Protein AF-A0A401T8Q0-F1 (afdb_monomer_lite)

Secondary structure (DSSP, 8-state):
-------------GGG------TTHHHHHTT--HHHHHHHH--TT--SS---S--SS-SS--SSHHHHHHHHHHHHHHHHHTTSSPP-----TTTTSTTS-HHHHHHHHHHHHHHHHHTT-------

InterPro domains:
  IPR038185 MyTH4 domain superfamily [G3DSA:1.25.40.530] (26-125)
  IPR051567 Unconventional Myosin ATPase [PTHR22692] (5-95)

Radius of gyration: 33.62 Å; chains: 1; bounding box: 59×66×102 Å

Organism: Chiloscyllium punctatum (NCBI:txid137246)

Structure (mmCIF, N/CA/C/O backbone):
data_AF-A0A401T8Q0-F1
#
_entry.id   AF-A0A401T8Q0-F1
#
loop_
_atom_site.group_PDB
_atom_site.id
_atom_site.type_symbol
_atom_site.label_atom_id
_atom_site.label_alt_id
_atom_site.label_comp_id
_atom_site.label_asym_id
_atom_site.label_entity_id
_atom_site.label_seq_id
_atom_site.pdbx_PDB_ins_code
_atom_site.Cartn_x
_atom_site.Cartn_y
_atom_site.Cartn_z
_atom_site.occupancy
_atom_site.B_iso_or_equiv
_atom_site.auth_seq_id
_atom_site.auth_comp_id
_atom_site.auth_asym_id
_atom_site.auth_atom_id
_atom_site.pdbx_PDB_model_num
ATOM 1 N N . ASP A 1 1 ? -8.188 54.305 -26.512 1.00 42.12 1 ASP A N 1
ATOM 2 C CA . ASP A 1 1 ? -7.579 53.648 -27.671 1.00 42.12 1 ASP A CA 1
ATOM 3 C C . ASP A 1 1 ? -6.462 52.758 -27.155 1.00 42.12 1 ASP A C 1
ATOM 5 O O . ASP A 1 1 ? -5.471 53.276 -26.658 1.00 42.12 1 ASP A O 1
ATOM 9 N N . LEU A 1 2 ? -6.707 51.453 -27.060 1.00 46.78 2 LEU A N 1
ATOM 10 C CA . LEU A 1 2 ? -5.767 50.470 -26.508 1.00 46.78 2 LEU A CA 1
ATOM 11 C C . LEU A 1 2 ? -5.839 49.242 -27.412 1.00 46.78 2 LEU A C 1
ATOM 13 O O . LEU A 1 2 ? -6.612 48.315 -27.183 1.00 46.78 2 LEU A O 1
ATOM 17 N N . GLU A 1 3 ? -5.079 49.309 -28.497 1.00 56.62 3 GLU A N 1
ATOM 18 C CA . GLU A 1 3 ? -4.958 48.249 -29.486 1.00 56.62 3 GLU A CA 1
ATOM 19 C C . GLU A 1 3 ? -4.014 47.174 -28.926 1.00 56.62 3 GLU A C 1
ATOM 21 O O . GLU A 1 3 ? -2.790 47.322 -28.904 1.00 56.62 3 GLU A O 1
ATOM 26 N N . VAL A 1 4 ? -4.604 46.111 -28.374 1.00 59.22 4 VAL A N 1
ATOM 27 C CA . VAL A 1 4 ? -3.877 44.940 -27.876 1.00 59.22 4 VAL A CA 1
ATOM 28 C C . VAL A 1 4 ? -3.374 44.165 -29.088 1.00 59.22 4 VAL A C 1
ATOM 30 O O . VAL A 1 4 ? -4.146 43.514 -29.790 1.00 59.22 4 VAL A O 1
ATOM 33 N N . ARG A 1 5 ? -2.069 44.253 -29.356 1.00 60.59 5 ARG A N 1
ATOM 34 C CA . ARG A 1 5 ? -1.412 43.412 -30.359 1.00 60.59 5 ARG A CA 1
ATOM 35 C C . ARG A 1 5 ? -1.482 41.964 -29.882 1.00 60.59 5 ARG A C 1
ATOM 37 O O . ARG A 1 5 ? -0.842 41.608 -28.900 1.00 60.59 5 ARG A O 1
ATOM 44 N N . HIS A 1 6 ? -2.282 41.151 -30.563 1.00 56.12 6 HIS A N 1
ATOM 45 C CA . HIS A 1 6 ? -2.251 39.704 -30.401 1.00 56.12 6 HIS A CA 1
ATOM 46 C C . HIS A 1 6 ? -0.943 39.182 -31.002 1.00 56.12 6 HIS A C 1
ATOM 48 O O . HIS A 1 6 ? -0.768 39.206 -32.221 1.00 56.12 6 HIS A O 1
ATOM 54 N N . GLU A 1 7 ? -0.018 38.735 -30.155 1.00 60.84 7 GLU A N 1
ATOM 55 C CA . GLU A 1 7 ? 1.110 37.924 -30.606 1.00 60.84 7 GLU A CA 1
ATOM 56 C C . GLU A 1 7 ? 0.560 36.583 -31.098 1.00 60.84 7 GLU A C 1
ATOM 58 O O . GLU A 1 7 ? -0.110 35.852 -30.365 1.00 60.84 7 GLU A O 1
ATOM 63 N N . LYS A 1 8 ? 0.770 36.302 -32.385 1.00 61.41 8 LYS A N 1
ATOM 64 C CA . LYS A 1 8 ? 0.370 35.042 -33.002 1.00 61.41 8 LYS A CA 1
ATOM 65 C C . LYS A 1 8 ? 1.348 33.965 -32.537 1.00 61.41 8 LYS A C 1
ATOM 67 O O . LYS A 1 8 ? 2.525 34.033 -32.875 1.00 61.41 8 LYS A O 1
ATOM 72 N N . LEU A 1 9 ? 0.854 33.018 -31.744 1.00 64.25 9 LEU A N 1
ATOM 73 C CA . LEU A 1 9 ? 1.618 31.848 -31.323 1.00 64.25 9 LEU A CA 1
ATOM 74 C C . LEU A 1 9 ? 1.848 30.933 -32.532 1.00 64.25 9 LEU A C 1
ATOM 76 O O . LEU A 1 9 ? 0.956 30.757 -33.362 1.00 64.25 9 LEU A O 1
ATOM 80 N N . GLU A 1 10 ? 3.060 30.399 -32.638 1.00 67.06 10 GLU A N 1
ATOM 81 C CA . GLU A 1 10 ? 3.429 29.395 -33.632 1.00 67.06 10 GLU A CA 1
ATOM 82 C C . GLU A 1 10 ? 2.741 28.077 -33.247 1.00 67.06 10 GLU A C 1
ATOM 84 O O . GLU A 1 10 ? 2.968 27.539 -32.162 1.00 67.06 10 GLU A O 1
ATOM 89 N N . GLU A 1 11 ? 1.816 27.615 -34.086 1.00 70.81 11 GLU A N 1
ATOM 90 C CA . GLU A 1 11 ? 1.106 26.352 -33.887 1.00 70.81 11 GLU A CA 1
ATOM 91 C C . GLU A 1 11 ? 2.074 25.208 -34.219 1.00 70.81 11 GLU A C 1
ATOM 93 O O . GLU A 1 11 ? 2.573 25.108 -35.338 1.00 70.81 11 GLU A O 1
ATOM 98 N N . PHE A 1 12 ? 2.399 24.393 -33.214 1.00 67.00 12 PHE A N 1
ATOM 99 C CA . PHE A 1 12 ? 3.245 23.212 -33.358 1.00 67.00 12 PHE A CA 1
ATOM 100 C C . PHE A 1 12 ? 2.346 21.988 -33.568 1.00 67.00 12 PHE A C 1
ATOM 102 O O . PHE A 1 12 ? 1.667 21.555 -32.633 1.00 67.00 12 PHE A O 1
ATOM 109 N N . ASP A 1 13 ? 2.321 21.460 -34.793 1.00 74.25 13 ASP A N 1
ATOM 110 C CA . ASP A 1 13 ? 1.527 20.284 -35.151 1.00 74.25 13 ASP A CA 1
ATOM 111 C C . ASP A 1 13 ? 2.121 19.025 -34.499 1.00 74.25 13 ASP A C 1
ATOM 113 O O . ASP A 1 13 ? 3.206 18.558 -34.844 1.00 74.25 13 ASP A O 1
ATOM 117 N N . LEU A 1 14 ? 1.388 18.467 -33.530 1.00 71.38 14 LEU A N 1
ATOM 118 C CA . LEU A 1 14 ? 1.792 17.286 -32.752 1.00 71.38 14 LEU A CA 1
ATOM 119 C C . LEU A 1 14 ? 1.924 16.009 -33.601 1.00 71.38 14 LEU A C 1
ATOM 121 O O . LEU A 1 14 ? 2.552 15.048 -33.158 1.00 71.38 14 LEU A O 1
ATOM 125 N N . ASP A 1 15 ? 1.355 16.006 -34.805 1.00 69.50 15 ASP A N 1
ATOM 126 C CA . ASP A 1 15 ? 1.330 14.856 -35.711 1.00 69.50 15 ASP A CA 1
ATOM 127 C C . ASP A 1 15 ? 2.682 14.619 -36.418 1.00 69.50 15 ASP A C 1
ATOM 129 O O . ASP A 1 15 ? 2.901 13.537 -36.963 1.00 69.50 15 ASP A O 1
ATOM 133 N N . ASP A 1 16 ? 3.600 15.596 -36.387 1.00 68.25 16 ASP A N 1
ATOM 134 C CA . ASP A 1 16 ? 4.932 15.517 -37.018 1.00 68.25 16 ASP A CA 1
ATOM 135 C C . ASP A 1 16 ? 6.032 15.052 -36.036 1.00 68.25 16 ASP A C 1
ATOM 137 O O . ASP A 1 16 ? 7.196 14.857 -36.398 1.00 68.25 16 ASP A O 1
ATOM 141 N N . ILE A 1 17 ? 5.672 14.823 -34.765 1.00 65.88 17 ILE A N 1
ATOM 142 C CA . ILE A 1 17 ? 6.563 14.213 -33.776 1.00 65.88 17 ILE A CA 1
ATOM 143 C C . ILE A 1 17 ? 6.613 12.709 -34.050 1.00 65.88 17 ILE A C 1
ATOM 145 O O . ILE A 1 17 ? 5.830 11.922 -33.518 1.00 65.88 17 ILE A O 1
ATOM 149 N N . SER A 1 18 ? 7.579 12.289 -34.862 1.00 63.69 18 SER A N 1
ATOM 150 C CA . SER A 1 18 ? 7.984 10.888 -34.907 1.00 63.69 18 SER A CA 1
ATOM 151 C C . SER A 1 18 ? 8.493 10.487 -33.522 1.00 63.69 18 SER A C 1
ATOM 153 O O . SER A 1 18 ? 9.635 10.780 -33.165 1.00 63.69 18 SER A O 1
ATOM 155 N N . VAL A 1 19 ? 7.656 9.802 -32.741 1.00 64.12 19 VAL A N 1
ATOM 156 C CA . VAL A 1 19 ? 8.094 9.016 -31.585 1.00 64.12 19 VAL A CA 1
ATOM 157 C C . VAL A 1 19 ? 9.056 7.950 -32.102 1.00 64.12 19 VAL A C 1
ATOM 159 O O . VAL A 1 19 ? 8.647 6.890 -32.564 1.00 64.12 19 VAL A O 1
ATOM 162 N N . SER A 1 20 ? 10.350 8.270 -32.096 1.00 57.72 20 SER A N 1
ATOM 163 C CA . SER A 1 20 ? 11.403 7.280 -32.278 1.00 57.72 20 SER A CA 1
ATOM 164 C C . SER A 1 20 ? 11.252 6.292 -31.128 1.00 57.72 20 SER A C 1
ATOM 166 O O . SER A 1 20 ? 11.596 6.608 -29.991 1.00 57.72 20 SER A O 1
ATOM 168 N N . SER A 1 21 ? 10.633 5.140 -31.394 1.00 58.75 21 SER A N 1
ATOM 169 C CA . SER A 1 21 ? 10.642 4.022 -30.462 1.00 58.75 21 SER A CA 1
ATOM 170 C C . SER A 1 21 ? 12.083 3.531 -30.404 1.00 58.75 21 SER A C 1
ATOM 172 O O . SER A 1 21 ? 12.520 2.776 -31.274 1.00 58.75 21 SER A O 1
ATOM 174 N N . GLU A 1 22 ? 12.847 4.022 -29.434 1.00 55.47 22 GLU A N 1
ATOM 175 C CA . GLU A 1 22 ? 14.172 3.493 -29.124 1.00 55.47 22 GLU A CA 1
ATOM 176 C C . GLU A 1 22 ? 13.962 2.097 -28.516 1.00 55.47 22 GLU A C 1
ATOM 178 O O . GLU A 1 22 ? 13.789 1.908 -27.314 1.00 55.47 22 GLU A O 1
ATOM 183 N N . SER A 1 23 ? 13.833 1.119 -29.409 1.00 58.84 23 SER A N 1
ATOM 184 C CA . SER A 1 23 ? 13.310 -0.226 -29.175 1.00 58.84 23 SER A CA 1
ATOM 185 C C . SER A 1 23 ? 14.365 -1.207 -28.656 1.00 58.84 23 SER A C 1
ATOM 187 O O . SER A 1 23 ? 14.396 -2.349 -29.102 1.00 58.84 23 SER A O 1
ATOM 189 N N . ASP A 1 24 ? 15.223 -0.758 -27.741 1.00 54.62 24 ASP A N 1
ATOM 190 C CA . ASP A 1 24 ? 16.158 -1.619 -26.999 1.00 54.62 24 ASP A CA 1
ATOM 191 C C . ASP A 1 24 ? 15.878 -1.585 -25.478 1.00 54.62 24 ASP A C 1
ATOM 193 O O . ASP A 1 24 ? 16.210 -2.531 -24.769 1.00 54.62 24 ASP A O 1
ATOM 197 N N . GLU A 1 25 ? 15.203 -0.547 -24.960 1.00 56.47 25 GLU A N 1
ATOM 198 C CA . GLU A 1 25 ? 14.836 -0.446 -23.533 1.00 56.47 25 GLU A CA 1
ATOM 199 C C . GLU A 1 25 ? 13.529 -1.188 -23.178 1.00 56.47 25 GLU A C 1
ATOM 201 O O . GLU A 1 25 ? 13.288 -1.516 -22.014 1.00 56.47 25 GLU A O 1
ATOM 206 N N . GLU A 1 26 ? 12.667 -1.472 -24.163 1.00 58.09 26 GLU A N 1
ATOM 207 C CA . GLU A 1 26 ? 11.387 -2.168 -23.938 1.00 58.09 26 GLU A CA 1
ATOM 208 C C . GLU A 1 26 ? 11.577 -3.628 -23.493 1.00 58.09 26 GLU A C 1
ATOM 210 O O . GLU A 1 26 ? 10.858 -4.099 -22.604 1.00 58.09 26 GLU A O 1
ATOM 215 N N . ASP A 1 27 ? 12.571 -4.329 -24.046 1.00 62.72 27 ASP A N 1
ATOM 216 C CA . ASP A 1 27 ? 12.875 -5.720 -23.685 1.00 62.72 27 ASP A CA 1
ATOM 217 C C . ASP A 1 27 ? 13.429 -5.829 -22.251 1.00 62.72 27 ASP A C 1
ATOM 219 O O . ASP A 1 27 ? 13.093 -6.764 -21.513 1.00 62.72 27 ASP A O 1
ATOM 223 N N . ASP A 1 28 ? 14.191 -4.828 -21.802 1.00 74.69 28 ASP A N 1
ATOM 224 C CA . ASP A 1 28 ? 14.723 -4.751 -20.438 1.00 74.69 28 ASP A CA 1
ATOM 225 C C . ASP A 1 28 ? 13.639 -4.448 -19.391 1.00 74.69 28 ASP A C 1
ATOM 227 O O . ASP A 1 28 ? 13.773 -4.837 -18.226 1.00 74.69 28 ASP A O 1
ATOM 231 N N . LEU A 1 29 ? 12.531 -3.801 -19.768 1.00 84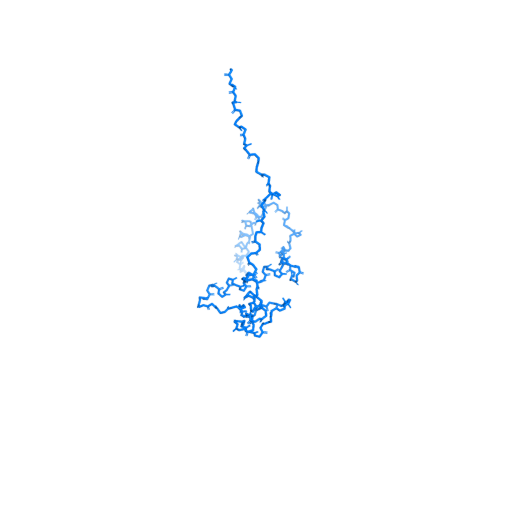.25 29 LEU A N 1
ATOM 232 C CA . LEU A 1 29 ? 11.416 -3.521 -18.855 1.00 84.25 29 LEU A CA 1
ATOM 233 C C . LEU A 1 29 ? 10.562 -4.761 -18.561 1.00 84.25 29 LEU A C 1
ATOM 235 O O . LEU A 1 29 ? 9.993 -4.871 -17.469 1.00 84.25 29 LEU A O 1
ATOM 239 N N . ALA A 1 30 ? 10.521 -5.737 -19.471 1.00 85.12 30 ALA A N 1
ATOM 240 C CA . ALA A 1 30 ? 9.711 -6.949 -19.328 1.00 85.12 30 ALA A CA 1
ATOM 241 C C . ALA A 1 30 ? 10.064 -7.780 -18.075 1.00 85.12 30 ALA A C 1
ATOM 243 O O . ALA A 1 30 ? 9.217 -8.492 -17.526 1.00 85.12 30 ALA A O 1
ATOM 244 N N . GLN A 1 31 ? 11.297 -7.673 -17.567 1.00 86.00 31 GLN A N 1
ATOM 245 C CA . GLN A 1 31 ? 11.740 -8.381 -16.358 1.00 86.00 31 GLN A CA 1
ATOM 246 C C . GLN A 1 31 ? 11.260 -7.745 -15.040 1.00 86.00 31 GLN A C 1
ATOM 248 O O . GLN A 1 31 ? 11.380 -8.371 -13.972 1.00 86.00 31 GLN A O 1
ATOM 253 N N . TYR A 1 32 ? 10.740 -6.516 -15.096 1.00 90.56 32 TYR A N 1
ATOM 254 C CA . TYR A 1 32 ? 10.255 -5.744 -13.954 1.00 90.56 32 TYR A CA 1
ATOM 255 C C . TYR A 1 32 ? 8.733 -5.817 -13.880 1.00 90.56 32 TYR A C 1
ATOM 257 O O . TYR A 1 32 ? 8.005 -4.894 -14.230 1.00 90.56 32 TYR A O 1
ATOM 265 N N . THR A 1 33 ? 8.235 -6.949 -13.391 1.00 94.81 33 THR A N 1
ATOM 266 C CA . THR A 1 33 ? 6.795 -7.159 -13.236 1.00 94.81 33 THR A CA 1
ATOM 267 C C . THR A 1 33 ? 6.338 -6.839 -11.814 1.00 94.81 33 THR A C 1
ATOM 269 O O . THR A 1 33 ? 7.018 -7.141 -10.827 1.00 94.81 33 THR A O 1
ATOM 272 N N . PHE A 1 34 ? 5.138 -6.272 -11.682 1.00 96.19 34 PHE A N 1
ATOM 273 C CA . PHE A 1 34 ? 4.541 -5.999 -10.373 1.00 96.19 34 PHE A CA 1
ATOM 274 C C . PHE A 1 34 ? 4.408 -7.253 -9.480 1.00 96.19 34 PHE A C 1
ATOM 276 O O . PHE A 1 34 ? 4.766 -7.170 -8.303 1.00 96.19 34 PHE A O 1
ATOM 283 N N . PRO A 1 35 ? 4.000 -8.438 -9.990 1.00 97.06 35 PRO A N 1
ATOM 284 C CA . PRO A 1 35 ? 3.992 -9.664 -9.192 1.00 97.06 35 PRO A CA 1
ATOM 285 C C . PRO A 1 35 ? 5.359 -10.026 -8.600 1.00 97.06 35 PRO A C 1
ATOM 287 O O . PRO A 1 35 ? 5.420 -10.463 -7.452 1.00 97.06 35 PRO A O 1
ATOM 290 N N . LYS A 1 36 ? 6.454 -9.820 -9.346 1.00 95.69 36 LYS A N 1
ATOM 291 C CA . LYS A 1 36 ? 7.823 -10.075 -8.870 1.00 95.69 36 LYS A CA 1
ATOM 292 C C . LYS A 1 36 ? 8.221 -9.105 -7.759 1.00 95.69 36 LYS A C 1
ATOM 294 O O . LYS A 1 36 ? 8.813 -9.524 -6.764 1.00 95.69 36 LYS A O 1
ATOM 299 N N . TYR A 1 37 ? 7.854 -7.832 -7.899 1.00 97.44 37 TYR A N 1
ATOM 300 C CA . TYR A 1 37 ? 8.066 -6.829 -6.857 1.00 97.44 37 TYR A CA 1
ATOM 301 C C . TYR A 1 37 ? 7.291 -7.185 -5.582 1.00 97.44 37 TYR A C 1
ATOM 303 O O . TYR A 1 37 ? 7.875 -7.289 -4.505 1.00 97.44 37 TYR A O 1
ATOM 311 N N . ALA A 1 38 ? 5.995 -7.467 -5.712 1.00 97.56 38 ALA A N 1
ATOM 312 C CA . ALA A 1 38 ? 5.147 -7.837 -4.588 1.00 97.56 38 ALA A CA 1
ATOM 313 C C . ALA A 1 38 ? 5.638 -9.111 -3.887 1.00 97.56 38 ALA A C 1
ATOM 315 O O . ALA A 1 38 ? 5.737 -9.131 -2.669 1.00 97.56 38 ALA A O 1
ATOM 316 N N . ALA A 1 39 ? 6.020 -10.154 -4.630 1.00 96.12 39 ALA A N 1
ATOM 317 C CA . ALA A 1 39 ? 6.548 -11.384 -4.038 1.00 96.12 39 ALA A CA 1
ATOM 318 C C . ALA A 1 39 ? 7.852 -11.166 -3.247 1.00 96.12 39 ALA A C 1
ATOM 320 O O . ALA A 1 39 ? 8.109 -11.890 -2.289 1.00 96.12 39 ALA A O 1
ATOM 321 N N . THR A 1 40 ? 8.664 -10.183 -3.644 1.00 96.56 40 THR A N 1
ATOM 322 C CA . THR A 1 40 ? 9.934 -9.858 -2.978 1.00 96.56 40 THR A CA 1
ATOM 323 C C . THR A 1 40 ? 9.732 -9.008 -1.723 1.00 96.56 40 THR A C 1
ATOM 325 O O . THR A 1 40 ? 10.409 -9.234 -0.723 1.00 96.56 40 THR A O 1
ATOM 328 N N . TYR A 1 41 ? 8.825 -8.026 -1.769 1.00 97.44 41 TYR A N 1
ATOM 329 C CA . TYR A 1 41 ? 8.751 -6.975 -0.748 1.00 97.44 41 TYR A CA 1
ATOM 330 C C . TYR A 1 41 ? 7.455 -6.948 0.063 1.00 97.44 41 TYR A C 1
ATOM 332 O O . TYR A 1 41 ? 7.423 -6.282 1.100 1.00 97.44 41 TYR A 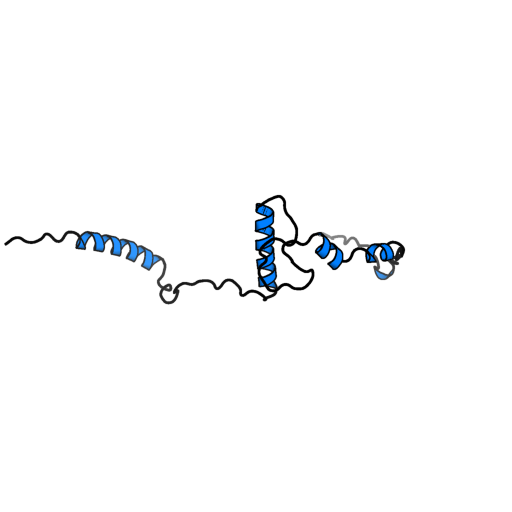O 1
ATOM 340 N N . PHE A 1 42 ? 6.388 -7.626 -0.374 1.00 97.69 42 PHE A N 1
ATOM 341 C CA . PHE A 1 42 ? 5.126 -7.558 0.353 1.00 97.69 42 PHE A CA 1
ATOM 342 C C . PHE A 1 42 ? 5.198 -8.279 1.696 1.00 97.69 42 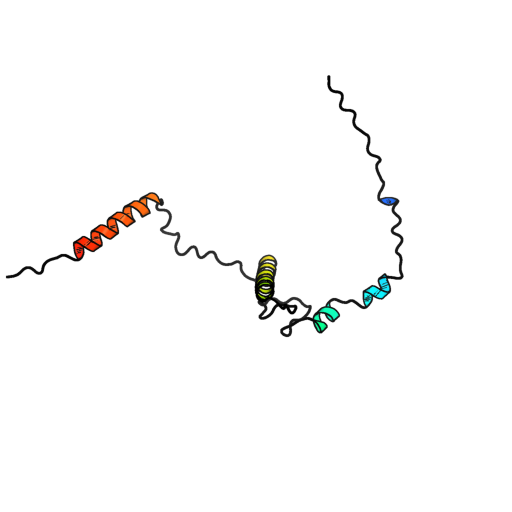PHE A C 1
ATOM 344 O O . PHE A 1 42 ? 5.712 -9.391 1.819 1.00 97.69 42 PHE A O 1
ATOM 351 N N . GLN A 1 43 ? 4.618 -7.650 2.711 1.00 94.94 43 GLN A N 1
ATOM 352 C CA . GLN A 1 43 ? 4.517 -8.202 4.053 1.00 94.94 43 GLN A CA 1
ATOM 353 C C . GLN A 1 43 ? 3.203 -8.970 4.262 1.00 94.94 43 GLN A C 1
ATOM 355 O O . GLN A 1 43 ? 2.260 -8.899 3.473 1.00 94.94 43 GLN A O 1
ATOM 360 N N . GLY A 1 44 ? 3.113 -9.711 5.371 1.00 86.38 44 GLY A N 1
ATOM 361 C CA . GLY A 1 44 ? 1.827 -10.191 5.895 1.00 86.38 44 GLY A CA 1
ATOM 362 C C . GLY A 1 44 ? 1.043 -11.133 4.973 1.00 86.38 44 GLY A C 1
ATOM 363 O O . GLY A 1 44 ? -0.188 -11.134 5.008 1.00 86.38 44 GLY A O 1
ATOM 364 N N . SER A 1 45 ? 1.734 -11.936 4.155 1.00 85.75 45 SER A N 1
ATOM 365 C CA . SER A 1 45 ? 1.124 -12.832 3.152 1.00 85.75 45 SER A CA 1
ATOM 366 C C . SER A 1 45 ? 0.218 -12.109 2.140 1.00 85.75 45 SER A C 1
ATOM 368 O O . SER A 1 45 ? -0.682 -12.725 1.565 1.00 85.75 45 SER A O 1
ATOM 370 N N . ALA A 1 46 ? 0.399 -10.797 1.953 1.00 94.38 46 ALA A N 1
ATOM 371 C CA . ALA A 1 46 ? -0.351 -10.032 0.969 1.00 94.38 46 ALA A CA 1
ATOM 372 C C . ALA A 1 46 ? 0.073 -10.431 -0.451 1.00 94.38 46 ALA A C 1
ATOM 374 O O . ALA A 1 46 ? 1.251 -10.639 -0.735 1.00 94.38 46 ALA A O 1
ATOM 375 N N . THR A 1 47 ? -0.900 -10.535 -1.352 1.00 95.19 47 THR A N 1
ATOM 376 C CA . THR A 1 47 ? -0.667 -10.827 -2.767 1.00 95.19 47 THR A CA 1
ATOM 377 C C . THR A 1 47 ? -0.743 -9.544 -3.592 1.00 95.19 47 THR A C 1
ATOM 379 O O . THR A 1 47 ? -1.299 -8.539 -3.160 1.00 95.19 47 THR A O 1
ATOM 382 N N . HIS A 1 48 ? -0.225 -9.589 -4.819 1.00 96.62 48 HIS A N 1
ATOM 383 C CA . HIS A 1 48 ? -0.354 -8.502 -5.799 1.00 96.62 48 HIS A CA 1
ATOM 384 C C . HIS A 1 48 ? -1.771 -8.380 -6.394 1.00 96.62 48 HIS A C 1
ATOM 386 O O . HIS A 1 48 ? -2.023 -7.537 -7.250 1.00 96.62 48 HIS A O 1
ATOM 392 N N . THR A 1 49 ? -2.686 -9.270 -6.008 1.00 96.56 49 THR A N 1
ATOM 393 C CA . THR A 1 49 ? -4.062 -9.298 -6.506 1.00 96.56 49 THR A CA 1
ATOM 394 C C . THR A 1 49 ? -4.967 -8.444 -5.627 1.00 96.56 49 THR A C 1
ATOM 396 O O . THR A 1 49 ? -4.590 -8.031 -4.536 1.00 96.56 49 THR A O 1
ATOM 399 N N . HIS A 1 50 ? -6.198 -8.210 -6.073 1.00 94.81 50 HIS A N 1
ATOM 400 C CA . HIS A 1 50 ? -7.174 -7.449 -5.301 1.00 94.81 50 HIS A CA 1
ATOM 401 C C . HIS A 1 50 ? -7.445 -8.077 -3.918 1.00 94.81 50 HIS A C 1
ATOM 403 O O . HIS A 1 50 ? -7.723 -9.273 -3.809 1.00 94.81 50 HIS A O 1
ATOM 409 N N . ILE A 1 51 ? -7.391 -7.252 -2.867 1.00 93.94 51 ILE A N 1
ATOM 410 C CA . ILE A 1 51 ? -7.635 -7.636 -1.472 1.00 93.94 51 ILE A CA 1
ATOM 411 C C . ILE A 1 51 ? -8.796 -6.789 -0.949 1.00 93.94 51 ILE A C 1
ATOM 413 O O . ILE A 1 51 ? -8.685 -5.574 -0.861 1.00 93.94 51 ILE A O 1
ATOM 417 N N . GLN A 1 52 ? -9.899 -7.427 -0.553 1.00 93.75 52 GLN A N 1
ATOM 418 C CA . GLN A 1 52 ? -11.105 -6.721 -0.082 1.00 93.75 52 GLN A CA 1
ATOM 419 C C . GLN A 1 52 ? -11.173 -6.516 1.438 1.00 93.75 52 GLN A C 1
ATOM 421 O O . GLN A 1 52 ? -12.149 -5.988 1.968 1.00 93.75 52 GLN A O 1
ATOM 426 N N . ARG A 1 53 ? -10.149 -6.972 2.157 1.00 92.69 53 ARG A N 1
ATOM 427 C CA . ARG A 1 53 ? -10.072 -6.909 3.618 1.00 92.69 53 ARG A CA 1
ATOM 428 C C . ARG A 1 53 ? -9.100 -5.825 4.070 1.00 92.69 53 ARG A C 1
ATOM 430 O O . ARG A 1 53 ? -8.168 -5.465 3.354 1.00 92.69 53 ARG A O 1
ATOM 437 N N . VAL A 1 54 ? -9.293 -5.347 5.295 1.00 93.31 54 VAL A N 1
ATOM 438 C CA . VAL A 1 54 ? -8.327 -4.460 5.953 1.00 93.31 54 VAL A CA 1
ATOM 439 C C . VAL A 1 54 ? -7.005 -5.212 6.149 1.00 93.31 54 VAL A C 1
ATOM 441 O O . VAL A 1 54 ? -6.993 -6.403 6.487 1.00 93.31 54 VAL A O 1
ATOM 444 N N . LEU A 1 55 ? -5.895 -4.523 5.891 1.00 94.75 55 LEU A N 1
ATOM 445 C CA . LEU A 1 55 ? -4.553 -5.049 6.106 1.00 94.75 55 LEU A CA 1
ATOM 446 C C . LEU A 1 55 ? -4.176 -4.987 7.591 1.00 94.75 55 LEU A C 1
ATOM 448 O O . LEU A 1 55 ? -4.538 -4.044 8.285 1.00 94.75 55 LEU A O 1
ATOM 452 N N . GLN A 1 56 ? -3.444 -5.999 8.063 1.00 94.06 56 GLN A N 1
ATOM 453 C CA . GLN A 1 56 ? -2.893 -6.025 9.429 1.00 94.06 56 GLN A CA 1
ATOM 454 C C . GLN A 1 56 ? -1.509 -5.364 9.503 1.00 94.06 56 GLN A C 1
ATOM 456 O O . GLN A 1 56 ? -1.125 -4.838 10.540 1.00 94.06 56 GLN A O 1
ATOM 461 N N . HIS A 1 57 ? -0.783 -5.373 8.383 1.00 95.50 57 HIS A N 1
ATOM 462 C CA . HIS A 1 57 ? 0.500 -4.706 8.189 1.00 95.50 57 HIS A CA 1
ATOM 463 C C . HIS A 1 57 ? 0.466 -3.986 6.836 1.00 95.50 57 HIS A C 1
ATOM 465 O O . HIS A 1 57 ? -0.235 -4.466 5.938 1.00 95.50 57 HIS A O 1
ATOM 471 N N . PRO A 1 58 ? 1.181 -2.863 6.667 1.00 96.94 58 PRO A N 1
ATOM 472 C CA . PRO A 1 58 ? 1.348 -2.236 5.362 1.00 96.94 58 PRO A CA 1
ATOM 473 C C . PRO A 1 58 ? 1.854 -3.238 4.320 1.00 96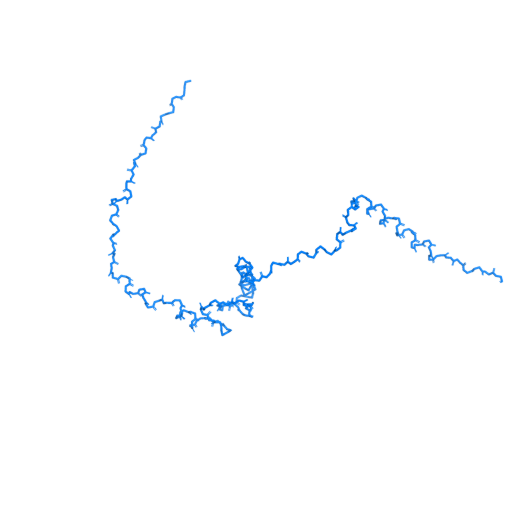.94 58 PRO A C 1
ATOM 475 O O . PRO A 1 58 ? 2.452 -4.260 4.658 1.00 96.94 58 PRO A O 1
ATOM 478 N N . LEU A 1 59 ? 1.615 -2.951 3.038 1.00 97.88 59 LEU A N 1
ATOM 479 C CA . LEU A 1 59 ? 2.128 -3.818 1.979 1.00 97.88 59 LEU A CA 1
ATOM 480 C C . LEU A 1 59 ? 3.656 -3.856 2.009 1.00 97.88 59 LEU A C 1
ATOM 482 O O . LEU A 1 59 ? 4.215 -4.927 1.846 1.00 97.88 59 LEU A O 1
ATOM 486 N N . LEU A 1 60 ? 4.319 -2.730 2.272 1.00 97.88 60 LEU A N 1
ATOM 487 C CA . LEU A 1 60 ? 5.776 -2.626 2.328 1.00 97.88 60 LEU A CA 1
ATOM 488 C C . LEU A 1 60 ? 6.243 -2.306 3.745 1.00 97.88 60 LEU A C 1
ATOM 490 O O . LEU A 1 60 ? 5.545 -1.636 4.499 1.00 97.88 60 LEU A O 1
ATOM 494 N N . TYR A 1 61 ? 7.443 -2.765 4.089 1.00 97.56 61 TYR A N 1
ATOM 495 C CA . TYR A 1 61 ? 8.058 -2.415 5.364 1.00 97.56 61 TYR A CA 1
ATOM 496 C C . TYR A 1 61 ? 8.346 -0.911 5.437 1.00 97.56 61 TYR A C 1
ATOM 498 O O . TYR A 1 61 ? 8.909 -0.338 4.504 1.00 97.56 61 TYR A O 1
ATOM 506 N N . HIS A 1 62 ? 8.006 -0.309 6.574 1.00 97.62 62 HIS A N 1
ATOM 507 C CA . HIS A 1 62 ? 8.381 1.051 6.940 1.00 97.62 62 HIS A CA 1
ATOM 508 C C . HIS A 1 62 ? 9.167 0.999 8.252 1.00 97.62 62 HIS A C 1
ATOM 510 O O . HIS A 1 62 ? 8.798 0.253 9.158 1.00 97.62 62 HIS A O 1
ATOM 516 N N . GLU A 1 63 ? 10.243 1.779 8.351 1.00 97.06 63 GLU A N 1
ATOM 517 C CA . GLU A 1 63 ? 11.013 1.912 9.597 1.00 97.06 63 GLU A CA 1
ATOM 518 C C . GLU A 1 63 ? 10.239 2.722 10.645 1.00 97.06 63 GLU A C 1
ATOM 520 O O . GLU A 1 63 ? 10.268 2.393 11.831 1.00 97.06 63 GLU A O 1
ATOM 525 N N . ASP A 1 64 ? 9.498 3.737 10.192 1.00 98.12 64 ASP A N 1
ATOM 526 C CA . ASP A 1 64 ? 8.732 4.633 11.047 1.00 98.12 64 ASP A CA 1
ATOM 527 C C . ASP A 1 64 ? 7.314 4.111 11.333 1.00 98.12 64 ASP A C 1
ATOM 529 O O . ASP A 1 64 ? 6.544 3.717 10.447 1.00 98.12 64 ASP A O 1
ATOM 533 N N . GLU A 1 65 ? 6.918 4.174 12.605 1.00 96.88 65 GLU A N 1
ATOM 534 C CA . GLU A 1 65 ? 5.577 3.778 13.054 1.00 96.88 65 GLU A CA 1
ATOM 535 C C . GLU A 1 65 ? 4.487 4.710 12.495 1.00 96.88 65 GLU A C 1
ATOM 537 O O . GLU A 1 65 ? 3.375 4.271 12.193 1.00 96.88 65 GLU A O 1
ATOM 542 N N . VAL A 1 66 ? 4.817 5.992 12.296 1.00 98.12 66 VAL A N 1
ATOM 543 C CA . VAL A 1 66 ? 3.908 6.986 11.704 1.00 98.12 66 VAL A CA 1
ATOM 544 C C . VAL A 1 66 ? 3.565 6.612 10.264 1.00 98.12 66 VAL A C 1
ATOM 546 O O . VAL A 1 66 ? 2.390 6.632 9.895 1.00 98.12 66 VAL A O 1
ATOM 549 N N . ASP A 1 67 ? 4.558 6.193 9.482 1.00 98.12 67 ASP A N 1
ATOM 550 C CA . ASP A 1 67 ? 4.368 5.751 8.100 1.00 98.12 67 ASP A CA 1
ATOM 551 C C . ASP A 1 67 ? 3.596 4.435 8.040 1.00 98.12 67 ASP A C 1
ATOM 553 O O . ASP A 1 67 ? 2.686 4.279 7.228 1.00 98.12 67 ASP A O 1
ATOM 557 N N . THR A 1 68 ? 3.875 3.514 8.966 1.00 97.56 68 THR A N 1
ATOM 558 C CA . THR A 1 68 ? 3.095 2.278 9.124 1.00 97.56 68 THR A CA 1
ATOM 559 C C . THR A 1 68 ? 1.612 2.587 9.348 1.00 97.56 68 THR A C 1
ATOM 561 O O . THR A 1 68 ? 0.741 2.040 8.661 1.00 97.56 68 THR A O 1
ATOM 564 N N . ALA A 1 69 ? 1.304 3.492 10.280 1.00 97.69 69 ALA A N 1
ATOM 565 C CA . ALA A 1 69 ? -0.065 3.897 10.579 1.00 97.69 69 ALA A CA 1
ATOM 566 C C . ALA A 1 69 ? -0.720 4.644 9.404 1.00 97.69 69 ALA A C 1
ATOM 568 O O . ALA A 1 69 ? -1.879 4.375 9.071 1.00 97.69 69 ALA A O 1
ATOM 569 N N . ALA A 1 70 ? 0.015 5.543 8.745 1.00 98.19 70 ALA A N 1
ATOM 570 C CA . ALA A 1 70 ? -0.459 6.286 7.583 1.00 98.19 70 ALA A CA 1
ATOM 571 C C . ALA A 1 70 ? -0.787 5.351 6.411 1.00 98.19 70 ALA A C 1
ATOM 573 O O . ALA A 1 70 ? -1.878 5.441 5.847 1.00 98.19 70 ALA A O 1
ATOM 574 N N . SER A 1 71 ? 0.090 4.397 6.097 1.00 98.00 71 SER A N 1
ATOM 575 C CA . SER A 1 71 ? -0.119 3.399 5.043 1.00 98.00 71 SER A CA 1
ATOM 576 C C . SER A 1 71 ? -1.384 2.566 5.276 1.00 98.00 71 SER A C 1
ATOM 578 O O . SER A 1 71 ? -2.178 2.365 4.353 1.00 98.00 71 SER A O 1
ATOM 580 N N . LEU A 1 72 ? -1.637 2.129 6.515 1.00 97.25 72 LEU A N 1
ATOM 581 C CA . LEU A 1 72 ? -2.870 1.412 6.868 1.00 97.25 72 LEU A CA 1
ATOM 582 C C . LEU A 1 72 ? -4.120 2.300 6.750 1.00 97.25 72 LEU A C 1
ATOM 584 O O . LEU A 1 72 ? -5.160 1.844 6.267 1.00 97.25 72 LEU A O 1
ATOM 588 N N . ALA A 1 73 ? -4.033 3.570 7.153 1.00 97.19 73 ALA A N 1
ATOM 589 C CA . ALA A 1 73 ? -5.135 4.520 7.017 1.00 97.19 73 ALA A CA 1
ATOM 590 C C . ALA A 1 73 ? -5.474 4.788 5.541 1.00 97.19 73 ALA A C 1
ATOM 592 O O . ALA A 1 73 ? -6.646 4.739 5.157 1.00 97.19 73 ALA A O 1
ATOM 593 N N . VAL A 1 74 ? -4.456 4.999 4.702 1.00 97.50 74 VAL A N 1
ATOM 594 C CA . VAL A 1 74 ? -4.604 5.190 3.253 1.00 97.50 74 VAL A CA 1
ATOM 595 C C . VAL A 1 74 ? -5.229 3.958 2.605 1.00 97.50 74 VAL A C 1
ATOM 597 O O . VAL A 1 74 ? -6.163 4.101 1.818 1.00 97.50 74 VAL A O 1
ATOM 600 N N . TRP A 1 75 ? -4.812 2.748 2.986 1.00 96.94 75 TRP A N 1
ATOM 601 C CA . TRP A 1 75 ? -5.429 1.512 2.497 1.00 96.94 75 TRP A CA 1
ATOM 602 C C . TRP A 1 75 ? -6.942 1.467 2.753 1.00 96.94 75 TRP A C 1
ATOM 604 O O . TRP A 1 75 ? -7.728 1.165 1.854 1.00 96.94 75 TRP A O 1
ATOM 614 N N . ILE A 1 76 ? -7.380 1.819 3.964 1.00 95.25 76 ILE A N 1
ATOM 615 C CA . ILE A 1 76 ? -8.808 1.864 4.309 1.00 95.25 76 ILE A CA 1
ATOM 616 C C . ILE A 1 76 ? -9.547 2.905 3.459 1.00 95.25 76 ILE A C 1
ATOM 618 O O . ILE A 1 76 ? -10.676 2.654 3.033 1.00 95.25 76 ILE A O 1
ATOM 622 N N . ILE A 1 77 ? -8.930 4.060 3.201 1.00 95.75 77 ILE A N 1
ATOM 623 C CA . ILE A 1 77 ? -9.504 5.103 2.341 1.00 95.75 77 ILE A CA 1
ATOM 624 C C . ILE A 1 77 ? -9.666 4.587 0.908 1.00 95.75 77 ILE A C 1
ATOM 626 O O . ILE A 1 77 ? -10.745 4.753 0.343 1.00 95.75 77 ILE A O 1
ATOM 630 N N . ILE A 1 78 ? -8.661 3.903 0.350 1.00 95.81 78 ILE A N 1
ATOM 631 C CA . ILE A 1 78 ? -8.741 3.283 -0.983 1.00 95.81 78 ILE A CA 1
ATOM 632 C C . ILE A 1 78 ? -9.906 2.289 -1.037 1.00 95.81 78 ILE A C 1
ATOM 634 O O . ILE A 1 78 ? -10.742 2.370 -1.934 1.00 95.81 78 ILE A O 1
ATOM 638 N N . LEU A 1 79 ? -10.025 1.399 -0.048 1.00 94.44 79 LEU A N 1
ATOM 639 C CA . LEU A 1 79 ? -11.119 0.424 -0.008 1.00 94.44 79 LEU A CA 1
ATOM 640 C C . LEU A 1 79 ? -12.507 1.070 0.101 1.00 94.44 79 LEU A C 1
ATOM 642 O O . LEU A 1 79 ? -13.472 0.537 -0.448 1.00 94.44 79 LEU A O 1
ATOM 646 N N . ARG A 1 80 ? -12.629 2.202 0.801 1.00 92.00 80 ARG A N 1
ATOM 647 C CA . ARG A 1 80 ? -13.878 2.979 0.854 1.00 92.00 80 ARG A CA 1
ATOM 648 C C . ARG A 1 80 ? -14.173 3.646 -0.481 1.00 92.00 80 ARG A C 1
ATOM 650 O O . ARG A 1 80 ? -15.293 3.546 -0.963 1.00 92.00 80 ARG A O 1
ATOM 657 N N . PHE A 1 81 ? -13.168 4.268 -1.092 1.00 92.44 81 PHE A N 1
ATOM 658 C CA . PHE A 1 81 ? -13.303 4.922 -2.391 1.00 92.44 81 PHE A CA 1
ATOM 659 C C . PHE A 1 81 ? -13.706 3.930 -3.491 1.00 92.44 81 PHE A C 1
ATOM 661 O O . PHE A 1 81 ? -14.539 4.240 -4.334 1.00 92.44 81 PHE A O 1
ATOM 668 N N . MET A 1 82 ? -13.188 2.701 -3.435 1.00 93.38 82 MET A N 1
ATOM 669 C CA . MET A 1 82 ? -13.572 1.612 -4.338 1.00 93.38 82 MET A CA 1
ATOM 670 C C . MET A 1 82 ? -14.928 0.963 -3.996 1.00 93.38 82 MET A C 1
ATOM 672 O O . MET A 1 82 ? -15.341 0.028 -4.679 1.00 93.38 82 MET A O 1
ATOM 676 N N . GLY A 1 83 ? -15.618 1.403 -2.938 1.00 89.94 83 GLY A N 1
ATOM 677 C CA . GLY A 1 83 ? -16.912 0.858 -2.511 1.00 89.94 83 GLY A CA 1
ATOM 678 C C . GLY A 1 83 ? -16.852 -0.543 -1.889 1.00 89.94 83 GLY A C 1
ATOM 679 O O . GLY A 1 83 ? -17.890 -1.174 -1.697 1.00 89.94 83 GLY A O 1
ATOM 680 N N . VAL A 1 84 ? -15.656 -1.048 -1.566 1.00 88.94 84 VAL A N 1
ATOM 681 C CA . VAL A 1 84 ? -15.465 -2.366 -0.939 1.00 88.94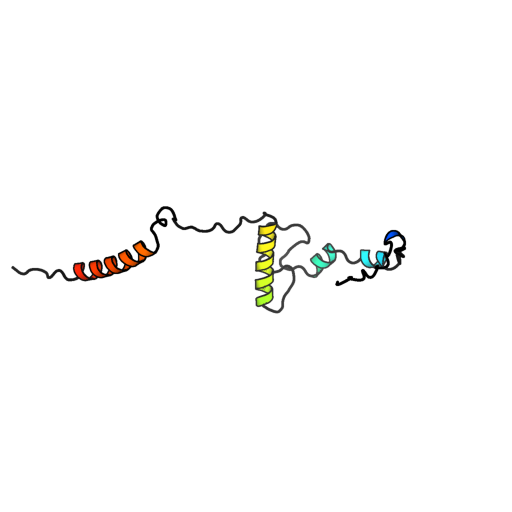 84 VAL A CA 1
ATOM 682 C C . VAL A 1 84 ? -15.831 -2.326 0.546 1.00 88.94 84 VAL A C 1
ATOM 684 O O . VAL A 1 84 ? -16.448 -3.257 1.065 1.00 88.94 84 VAL A O 1
ATOM 687 N N . LEU A 1 85 ? -15.471 -1.242 1.239 1.00 86.62 85 LEU A N 1
ATOM 688 C CA . LEU A 1 85 ? -15.870 -0.994 2.624 1.00 86.62 85 LEU A CA 1
ATOM 689 C C . LEU A 1 85 ? -17.012 0.019 2.679 1.00 86.62 85 LEU A C 1
ATOM 691 O O . LEU A 1 85 ? -16.989 1.029 1.982 1.00 86.62 85 LEU A O 1
ATOM 695 N N . GLN A 1 86 ? -17.978 -0.222 3.570 1.00 81.44 86 GLN A N 1
ATOM 696 C CA . GLN A 1 86 ? -19.029 0.754 3.859 1.00 81.44 86 GLN A CA 1
ATOM 697 C C . GLN A 1 86 ? -18.401 2.047 4.392 1.00 81.44 86 GLN A C 1
ATOM 699 O O . GLN A 1 86 ? -17.517 2.004 5.259 1.00 81.44 86 GLN A O 1
ATOM 704 N N . GLU A 1 87 ? -18.876 3.194 3.907 1.00 75.06 87 GLU A N 1
ATOM 705 C CA . GLU A 1 87 ? -18.525 4.478 4.505 1.00 75.06 87 GLU A CA 1
ATOM 706 C C . GLU A 1 87 ? -18.904 4.481 5.994 1.00 75.06 87 GLU A C 1
ATOM 708 O O . GLU A 1 87 ? -19.893 3.843 6.383 1.00 75.06 87 GLU A O 1
ATOM 713 N N . PRO A 1 88 ? -18.119 5.156 6.857 1.00 74.56 88 PRO A N 1
ATOM 714 C CA . PRO A 1 88 ? -18.465 5.254 8.261 1.00 74.56 88 PRO A CA 1
ATOM 715 C C . PRO A 1 88 ? -19.871 5.828 8.373 1.00 74.56 88 PRO A C 1
ATOM 717 O O . PRO A 1 88 ? -20.119 6.971 7.991 1.00 74.56 88 PRO A O 1
ATOM 720 N N . LYS A 1 89 ? -20.794 5.023 8.904 1.00 67.94 89 LYS A N 1
ATOM 721 C CA . LYS A 1 89 ? -22.139 5.487 9.227 1.00 67.94 89 LYS A CA 1
ATOM 722 C C . LYS A 1 89 ? -21.963 6.661 10.174 1.00 67.94 89 LYS A C 1
ATOM 724 O O . LYS A 1 89 ? -21.416 6.491 11.265 1.00 67.94 89 LYS A O 1
ATOM 729 N N . THR A 1 90 ? -22.387 7.847 9.753 1.00 62.25 90 THR A N 1
ATOM 730 C CA . THR A 1 90 ? -22.489 8.981 10.658 1.00 62.25 90 THR A CA 1
ATOM 731 C C . THR A 1 90 ? -23.412 8.532 11.781 1.00 62.25 90 THR A C 1
ATOM 733 O O . THR A 1 90 ? -24.604 8.301 11.588 1.00 62.25 90 THR A O 1
ATOM 736 N N . PHE A 1 91 ? -22.855 8.319 12.971 1.00 55.91 91 PHE A N 1
ATOM 737 C CA . PHE A 1 91 ? -23.660 8.156 14.169 1.00 55.91 91 PHE A CA 1
ATOM 738 C C . PHE A 1 91 ? -24.265 9.533 14.462 1.00 55.91 91 PHE A C 1
ATOM 740 O O . PHE A 1 91 ? -23.828 10.266 15.345 1.00 55.91 91 PHE A O 1
ATOM 747 N N . THR A 1 92 ? -25.296 9.920 13.710 1.00 50.66 92 THR A N 1
ATOM 748 C CA . THR A 1 92 ? -26.324 10.804 14.243 1.00 50.66 92 THR A CA 1
ATOM 749 C C . THR A 1 92 ? -27.070 9.975 15.277 1.00 50.66 92 THR A C 1
ATOM 751 O O . THR A 1 92 ? -28.122 9.402 15.000 1.00 50.66 92 THR A O 1
ATOM 754 N N . GLN A 1 93 ? -26.470 9.830 16.456 1.00 49.78 93 GLN A N 1
ATOM 755 C CA . GLN A 1 93 ? -27.170 9.361 17.635 1.00 49.78 93 GLN A CA 1
ATOM 756 C C . GLN A 1 93 ? -28.363 10.304 17.839 1.00 49.78 93 GLN A C 1
ATOM 758 O O . GLN A 1 93 ? -28.180 11.480 18.140 1.00 49.78 93 GLN A O 1
ATOM 763 N N . ASP A 1 94 ? -29.559 9.791 17.551 1.00 45.25 94 ASP A N 1
ATOM 764 C CA . ASP A 1 94 ? -30.867 10.387 17.829 1.00 45.25 94 ASP A CA 1
ATOM 765 C C . ASP A 1 94 ? -31.016 11.894 17.548 1.00 45.25 94 ASP A C 1
ATOM 767 O O . ASP A 1 94 ? -31.265 12.707 18.434 1.00 45.25 94 ASP A O 1
ATOM 771 N N . ASN A 1 95 ? -30.986 12.289 16.272 1.00 45.50 95 ASN A N 1
ATOM 772 C CA . ASN A 1 95 ? -31.430 13.633 15.869 1.00 45.50 95 ASN A CA 1
ATOM 773 C C . ASN A 1 95 ? -32.960 13.798 15.812 1.00 45.50 95 ASN A C 1
ATOM 775 O O . ASN A 1 95 ? -33.441 14.865 15.437 1.00 45.50 95 ASN A O 1
ATOM 779 N N . ARG A 1 96 ? -33.756 12.794 16.214 1.00 44.69 96 ARG A N 1
ATOM 780 C CA . ARG A 1 96 ? -35.226 12.919 16.242 1.00 44.69 96 ARG A CA 1
ATOM 781 C C . ARG A 1 96 ? -35.762 13.851 17.337 1.00 44.69 96 ARG A C 1
ATOM 783 O O . ARG A 1 96 ? -36.940 14.181 17.293 1.00 44.69 96 ARG A O 1
ATOM 790 N N . THR A 1 97 ? -34.917 14.350 18.241 1.00 50.25 97 THR A N 1
ATOM 791 C CA . THR A 1 97 ? -35.275 15.423 19.193 1.00 50.25 97 THR A CA 1
ATOM 792 C C . THR A 1 97 ? -34.396 16.673 19.066 1.00 50.25 97 THR A C 1
ATOM 794 O O . THR A 1 97 ? -34.611 17.656 19.766 1.00 50.25 97 THR A O 1
ATOM 797 N N . ARG A 1 98 ? -33.425 16.691 18.141 1.00 50.03 98 ARG A N 1
ATOM 798 C CA . ARG A 1 98 ? -32.429 17.772 17.996 1.00 50.03 98 ARG A CA 1
ATOM 799 C C . ARG A 1 98 ? -32.854 18.879 17.023 1.00 50.03 98 ARG A C 1
ATOM 801 O O . ARG A 1 98 ? -32.001 19.523 16.423 1.00 50.03 98 ARG A O 1
ATOM 808 N N . ASN A 1 99 ? -34.160 19.078 16.847 1.00 53.91 99 ASN A N 1
ATOM 809 C CA . ASN A 1 99 ? -34.695 20.247 16.137 1.00 53.91 99 ASN A CA 1
ATOM 810 C C . ASN A 1 99 ? -35.008 21.411 17.085 1.00 53.91 99 ASN A C 1
ATOM 812 O O . ASN A 1 99 ? -35.356 22.493 16.617 1.00 53.91 99 ASN A O 1
ATOM 816 N N . ASP A 1 100 ? -34.850 21.224 18.396 1.00 57.16 100 ASP A N 1
ATOM 817 C CA . ASP A 1 100 ? -34.945 22.341 19.322 1.00 57.16 100 ASP A CA 1
ATOM 818 C C . ASP A 1 100 ? -33.696 23.208 19.190 1.00 57.16 100 ASP A C 1
ATOM 820 O O . ASP A 1 100 ? -32.562 22.763 19.402 1.00 57.16 100 ASP A O 1
ATOM 824 N N . ALA A 1 101 ? -33.933 24.453 18.774 1.00 72.75 101 ALA A N 1
ATOM 825 C CA . ALA A 1 101 ? -32.921 25.471 18.568 1.00 72.75 101 ALA A CA 1
ATOM 826 C C . ALA A 1 101 ? -31.935 25.505 19.745 1.00 72.75 101 ALA A C 1
ATOM 828 O O . ALA A 1 101 ? -32.330 25.445 20.909 1.00 72.75 101 ALA A O 1
ATOM 829 N N . ILE A 1 102 ? -30.644 25.655 19.438 1.00 66.38 102 ILE A N 1
ATOM 830 C CA . ILE A 1 102 ? -29.536 25.657 20.411 1.00 66.38 102 ILE A CA 1
ATOM 831 C C . ILE A 1 102 ? -29.810 26.606 21.596 1.00 66.38 102 ILE A C 1
ATOM 833 O O . ILE A 1 102 ? -29.435 26.313 22.730 1.00 66.38 102 ILE A O 1
ATOM 837 N N . MET A 1 103 ? -30.545 27.696 21.357 1.00 68.44 103 MET A N 1
ATOM 838 C CA . MET A 1 103 ? -30.990 28.636 22.390 1.00 68.44 103 MET A CA 1
ATOM 839 C C . MET A 1 103 ? -31.878 27.984 23.461 1.00 68.44 103 MET A C 1
ATOM 841 O O . MET A 1 103 ? -31.643 28.191 24.650 1.00 68.44 103 MET A O 1
ATOM 845 N N . THR A 1 104 ? -32.839 27.141 23.075 1.00 67.38 104 THR A N 1
ATOM 846 C CA . THR A 1 104 ? -33.715 26.402 24.002 1.00 67.38 104 THR A CA 1
ATOM 847 C C . THR A 1 104 ? -32.896 25.478 24.902 1.00 67.38 104 THR A C 1
ATOM 849 O O . THR A 1 104 ? -33.080 25.449 26.117 1.00 67.38 104 THR A O 1
ATOM 852 N N . GLN A 1 105 ? -31.892 24.811 24.330 1.00 65.56 105 GLN A N 1
ATOM 853 C CA . GLN A 1 105 ? -31.002 23.910 25.060 1.00 65.56 105 GLN A CA 1
ATOM 854 C C . GLN A 1 105 ? -30.126 24.648 26.089 1.00 65.56 105 GLN A C 1
ATOM 856 O O . GLN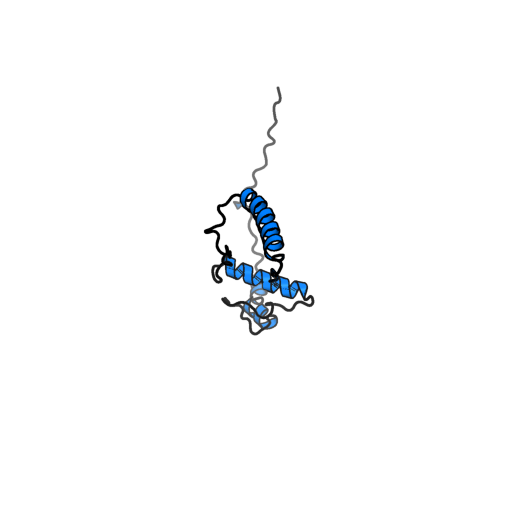 A 1 105 ? -29.890 24.136 27.188 1.00 65.56 105 GLN A O 1
ATOM 861 N N . ILE A 1 106 ? -29.675 25.865 25.768 1.00 71.81 106 ILE A N 1
ATOM 862 C CA . ILE A 1 106 ? -28.907 26.707 26.694 1.00 71.81 106 ILE A CA 1
ATOM 863 C C . ILE A 1 106 ? -29.793 27.161 27.859 1.00 71.81 106 ILE A C 1
ATOM 865 O O . ILE A 1 106 ? -29.361 27.086 29.010 1.00 71.81 106 ILE A O 1
ATOM 869 N N . HIS A 1 107 ? -31.034 27.578 27.607 1.00 69.06 107 HIS A N 1
ATOM 870 C CA . HIS A 1 107 ? -31.944 28.001 28.676 1.00 69.06 107 HIS A CA 1
ATOM 871 C C . HIS A 1 107 ? -32.371 26.834 29.585 1.00 69.06 107 HIS A C 1
ATOM 873 O O . HIS A 1 107 ? -32.358 26.975 30.813 1.00 69.06 107 HIS A O 1
ATOM 879 N N . ASP A 1 108 ? -32.639 25.655 29.024 1.00 65.50 108 ASP A N 1
ATOM 880 C CA . ASP A 1 108 ? -33.025 24.469 29.799 1.00 65.50 108 ASP A CA 1
ATOM 881 C C . ASP A 1 108 ? -31.879 23.897 30.642 1.00 65.50 108 ASP A C 1
ATOM 883 O O . ASP A 1 108 ? -32.092 23.452 31.776 1.00 65.50 108 ASP A O 1
ATOM 887 N N . SER A 1 109 ? -30.646 23.959 30.133 1.00 69.44 109 SER A N 1
ATOM 888 C CA . SER A 1 109 ? -29.435 23.554 30.859 1.00 69.44 109 SER A CA 1
ATOM 889 C C . SER A 1 109 ? -29.267 24.324 32.174 1.00 69.44 109 SER A C 1
ATOM 891 O O . SER A 1 109 ? -28.969 23.735 33.221 1.00 69.44 109 SER A O 1
ATOM 893 N N . HIS A 1 110 ? -29.539 25.630 32.152 1.00 59.75 110 HIS A N 1
ATOM 894 C CA . HIS A 1 110 ? -29.456 26.478 33.340 1.00 59.75 110 HIS A CA 1
ATOM 895 C C . HIS A 1 110 ? -30.626 26.256 34.316 1.00 59.75 110 HIS A C 1
ATOM 897 O O . HIS A 1 110 ? -30.441 26.399 35.522 1.00 59.75 110 HIS A O 1
ATOM 903 N N . ASN A 1 111 ? -31.799 25.831 33.834 1.00 57.94 111 ASN A N 1
ATOM 904 C CA . ASN A 1 111 ? -32.981 25.560 34.664 1.00 57.94 111 ASN A CA 1
ATOM 905 C C . ASN A 1 111 ? -32.967 24.163 35.323 1.00 57.94 111 ASN A C 1
ATOM 907 O O . ASN A 1 111 ? -33.549 23.943 36.387 1.00 57.94 111 ASN A O 1
ATOM 911 N N . LYS A 1 112 ? -32.306 23.175 34.706 1.00 58.00 112 LYS A N 1
ATOM 912 C CA . LYS A 1 112 ? -32.247 21.803 35.244 1.00 58.00 112 LYS A CA 1
ATOM 913 C C . LYS A 1 112 ? -31.230 21.660 36.380 1.00 58.00 112 LYS A C 1
ATOM 915 O O . LYS A 1 112 ? -31.426 20.840 37.278 1.00 58.00 112 LYS A O 1
ATOM 920 N N . ARG A 1 113 ? -30.167 22.474 36.376 1.00 56.47 113 ARG A N 1
ATOM 921 C CA . ARG A 1 113 ? -29.162 22.511 37.455 1.00 56.47 113 ARG A CA 1
ATOM 922 C C . ARG A 1 113 ? -29.702 23.145 38.738 1.00 56.47 113 ARG A C 1
ATOM 924 O O . ARG A 1 113 ? -29.391 22.653 39.816 1.00 56.47 113 ARG A O 1
ATOM 931 N N . SER A 1 114 ? -30.560 24.158 38.634 1.00 53.72 114 SER A N 1
ATOM 932 C CA . SER A 1 114 ? -31.199 24.801 39.790 1.00 53.72 114 SER A CA 1
ATOM 933 C C . SER A 1 114 ? -32.256 23.910 40.458 1.00 53.72 114 SER A C 1
ATOM 935 O O . SER A 1 114 ? -32.319 23.862 41.684 1.00 53.72 114 SER A O 1
ATOM 937 N N . LYS A 1 115 ? -33.015 23.115 39.688 1.00 54.06 115 LYS A N 1
ATOM 938 C CA . LYS A 1 115 ? -33.994 22.154 40.241 1.00 54.06 115 LYS A CA 1
ATOM 939 C C . LYS A 1 115 ? -33.358 21.004 41.029 1.00 54.06 115 LYS A C 1
ATOM 941 O O . LYS A 1 115 ? -33.925 20.579 42.027 1.00 54.06 115 LYS A O 1
ATOM 946 N N . LYS A 1 116 ? -32.165 20.535 40.636 1.00 53.38 116 LYS A N 1
ATOM 947 C CA . LYS A 1 116 ? -31.448 19.475 41.374 1.00 53.38 116 LYS A CA 1
ATOM 948 C C . LYS A 1 116 ? -30.932 19.916 42.745 1.00 53.38 116 LYS A C 1
ATOM 950 O O . LYS A 1 116 ? -30.782 19.075 43.620 1.00 53.38 116 LYS A O 1
ATOM 955 N N . ILE A 1 117 ? -30.642 21.205 42.927 1.00 53.91 117 ILE A N 1
ATOM 956 C CA . ILE A 1 117 ? -30.144 21.725 44.209 1.00 53.91 117 ILE A CA 1
ATOM 957 C C . ILE A 1 117 ? -31.298 21.973 45.192 1.00 53.91 117 ILE A C 1
ATOM 959 O O . ILE A 1 117 ? -31.114 21.786 46.393 1.00 53.91 117 ILE A O 1
ATOM 963 N N . LEU A 1 118 ? -32.491 22.322 44.691 1.00 51.62 118 LEU A N 1
ATOM 964 C CA . LEU A 1 118 ? -33.673 22.562 45.525 1.00 51.62 118 LEU A CA 1
ATOM 965 C C . LEU A 1 118 ? -34.284 21.265 46.089 1.00 51.62 118 LEU A C 1
ATOM 967 O O . LEU A 1 118 ? -34.765 21.266 47.216 1.00 51.62 118 LEU A O 1
ATOM 971 N N . ASP A 1 119 ? -34.203 20.156 45.350 1.00 53.59 119 ASP A N 1
ATOM 972 C CA . ASP A 1 119 ? -34.747 18.851 45.772 1.00 53.59 119 ASP A CA 1
ATOM 973 C C . ASP A 1 119 ? -33.848 18.111 46.786 1.00 53.59 119 ASP A C 1
ATOM 975 O O . ASP A 1 119 ? -34.262 17.153 47.429 1.00 53.59 119 ASP A O 1
ATOM 979 N N . MET A 1 120 ? -32.603 18.570 46.973 1.00 55.16 120 MET A N 1
ATOM 980 C CA . MET A 1 120 ? -31.627 17.943 47.876 1.00 55.16 120 MET A CA 1
ATOM 981 C C . MET A 1 120 ? -31.621 18.545 49.295 1.00 55.16 120 MET A C 1
ATOM 983 O O . MET A 1 120 ? -30.794 18.161 50.115 1.00 55.16 120 MET A O 1
ATOM 987 N N . HIS A 1 121 ? -32.524 19.488 49.592 1.00 51.75 121 HIS A N 1
ATOM 988 C CA . HIS A 1 121 ? -32.592 20.201 50.878 1.00 51.75 121 HIS A CA 1
ATOM 989 C C . HIS A 1 121 ? -33.958 20.117 51.574 1.00 51.75 121 HIS A C 1
ATOM 991 O O . HIS A 1 121 ? -34.293 21.007 52.350 1.00 51.75 121 HIS A O 1
ATOM 997 N N . GLN A 1 122 ? -34.755 19.065 51.365 1.00 47.91 122 GLN A N 1
ATOM 998 C CA . GLN A 1 122 ? -35.956 18.888 52.186 1.00 47.91 122 GLN A CA 1
ATOM 999 C C . GLN A 1 122 ? -35.547 18.491 53.623 1.00 47.91 122 GLN A C 1
ATOM 1001 O O . GLN A 1 122 ? -34.984 17.409 53.807 1.00 47.91 122 GLN A O 1
ATOM 1006 N N . PRO A 1 123 ? -35.772 19.334 54.656 1.00 51.44 123 PRO A N 1
ATOM 1007 C CA . PRO A 1 123 ? -35.485 18.940 56.024 1.00 51.44 123 PRO A CA 1
ATOM 1008 C C . PRO A 1 123 ? -36.537 17.924 56.470 1.00 51.44 123 PRO A C 1
ATOM 1010 O O . PRO A 1 123 ? -37.738 18.115 56.266 1.00 51.44 123 PRO A O 1
ATOM 1013 N N . VAL A 1 124 ? -36.074 16.845 57.097 1.00 49.69 124 VAL A N 1
ATOM 1014 C CA . VAL A 1 124 ? -36.923 15.911 57.835 1.00 49.69 124 VAL A CA 1
ATOM 1015 C C . VAL A 1 124 ? -37.605 16.709 58.947 1.00 49.69 124 VAL A C 1
ATOM 1017 O O . VAL A 1 124 ? -36.955 17.142 59.898 1.00 49.69 124 VAL A O 1
ATOM 1020 N N . GLY A 1 125 ? -38.903 16.966 58.784 1.00 48.97 125 GLY A N 1
ATOM 1021 C CA . GLY A 1 125 ? -39.733 17.580 59.810 1.00 48.97 125 GLY A CA 1
ATOM 1022 C C . GLY A 1 125 ? -39.786 16.684 61.045 1.00 48.97 125 GLY A C 1
ATOM 1023 O O . GLY A 1 125 ? -40.136 15.511 60.949 1.00 48.97 125 GLY A O 1
ATOM 1024 N N . GLN A 1 126 ? -39.413 17.254 62.189 1.00 46.09 126 GLN A N 1
ATOM 1025 C CA . GLN A 1 126 ? -39.712 16.725 63.516 1.00 46.09 126 GLN A CA 1
ATOM 1026 C C . GLN A 1 126 ? -41.195 16.958 63.827 1.00 46.09 126 GLN A C 1
ATOM 1028 O O . GLN A 1 126 ? -41.649 18.093 63.688 1.00 46.09 126 GLN A O 1
ATOM 1033 N N . VAL A 1 127 ? -41.902 15.912 64.264 1.00 48.62 127 VAL A N 1
ATOM 1034 C CA . VAL A 1 127 ? -42.703 15.827 65.508 1.00 48.62 127 VAL A CA 1
ATOM 1035 C C . VAL A 1 127 ? -43.068 14.372 65.776 1.00 48.62 127 VAL A C 1
ATOM 1037 O O . VAL A 1 127 ? -43.444 13.673 64.810 1.00 48.62 127 VAL A O 1
#

Foldseek 3Di:
DDDDDDDDDDDDPPVPPPPPPPPPVVVVCVVVDPQVVLVVFAPDPDGPDDDLDQDPWARGDDPDPVVRVVSSVVVVVVNVVVVSDPDPDPPPPDPVVVPPPVVVVVVVVVVVVVVVVVVVDDDDDDD

pLDDT: mean 75.25, std 18.89, range [42.12, 98.19]

Sequence (127 aa):
DLEVRHEKLEEFDLDDISVSSESDEEDDLAQYTFPKYAATYFQGSATHTHIQRVLQHPLLYHEDEVDTAASLAVWIIILRFMGVLQEPKTFTQDNRTRNDAIMTQIHDSHNKRSKKILDMHQPVGQV